Protein AF-A0A1Y3QNF3-F1 (afdb_monomer_lite)

Sequence (72 aa):
MSLVPGRKAVLIRVDPKVHAALQKWAADELRSLNAQIDFLLRQALKRAGRLPAGLDEESAESEAGDAESDAR

Secondary structure (DSSP, 8-state):
-----PPPP------HHHHHHHHHHHHHTT--HHHHHHHHHHHHHHHTT-PPTTTTTHHHHHHHHHHHHTT-

Foldseek 3Di:
DDPPPDDDDDDDDDDPVVLVVLCVVCVVVVHDSVVSVVVVVQVVCVVVVNRDPPPVPVVVVVVVVVVVVVVD

Structure (mmCIF, N/CA/C/O backbone):
data_AF-A0A1Y3QNF3-F1
#
_entry.id   AF-A0A1Y3QNF3-F1
#
loop_
_atom_site.group_PDB
_atom_site.id
_atom_site.type_symbol
_atom_site.label_atom_id
_atom_site.label_alt_id
_atom_site.label_comp_id
_atom_site.label_asym_id
_atom_site.label_entity_id
_atom_site.label_seq_id
_atom_site.pdbx_PDB_ins_code
_atom_site.Cartn_x
_atom_site.Cartn_y
_atom_site.Cartn_z
_atom_site.occupancy
_atom_site.B_iso_or_equiv
_atom_site.auth_seq_id
_atom_site.auth_comp_id
_atom_site.auth_asym_id
_atom_site.auth_atom_id
_atom_site.pdbx_PDB_model_num
ATOM 1 N N . MET A 1 1 ? 26.515 11.843 12.703 1.00 37.00 1 MET A N 1
ATOM 2 C CA . MET A 1 1 ? 25.775 10.583 12.481 1.00 37.00 1 MET A CA 1
ATOM 3 C C . MET A 1 1 ? 24.322 10.931 12.208 1.00 37.00 1 MET A C 1
ATOM 5 O O . MET A 1 1 ? 23.583 11.154 13.154 1.00 37.00 1 MET A O 1
ATOM 9 N N . SER A 1 2 ? 23.945 11.074 10.935 1.00 38.00 2 SER A N 1
ATOM 10 C CA . SER A 1 2 ? 22.542 11.270 10.557 1.00 38.00 2 SER A CA 1
ATOM 11 C C . SER A 1 2 ? 21.886 9.893 10.477 1.00 38.00 2 SER A C 1
ATOM 13 O O . SER A 1 2 ? 22.229 9.109 9.594 1.00 38.00 2 SER A O 1
ATOM 15 N N . LEU A 1 3 ? 21.021 9.559 11.438 1.00 52.91 3 LEU A N 1
ATOM 16 C CA . LEU A 1 3 ? 20.062 8.475 11.248 1.00 52.91 3 LEU A CA 1
ATOM 17 C C . LEU A 1 3 ? 18.919 9.053 10.416 1.00 52.91 3 LEU A C 1
ATOM 19 O O . LEU A 1 3 ? 17.986 9.629 10.964 1.00 52.91 3 LEU A O 1
ATOM 23 N N . VAL A 1 4 ? 18.987 8.885 9.098 1.00 55.28 4 VAL A N 1
ATOM 24 C CA . VAL A 1 4 ? 17.749 8.808 8.322 1.00 55.28 4 VAL A CA 1
ATOM 25 C C . VAL A 1 4 ? 17.054 7.534 8.818 1.00 55.28 4 VAL A C 1
ATOM 27 O O . VAL A 1 4 ? 17.702 6.480 8.809 1.00 55.28 4 VAL A O 1
ATOM 30 N N . PRO A 1 5 ? 15.804 7.578 9.310 1.00 56.91 5 PRO A N 1
ATOM 31 C CA . PRO A 1 5 ? 15.067 6.359 9.598 1.00 56.91 5 PRO A CA 1
ATOM 32 C C . PRO A 1 5 ? 14.921 5.590 8.280 1.00 56.91 5 PRO A C 1
ATOM 34 O O . PRO A 1 5 ? 14.128 5.940 7.412 1.00 56.91 5 PRO A O 1
ATOM 37 N N . GLY A 1 6 ? 15.764 4.579 8.076 1.00 65.06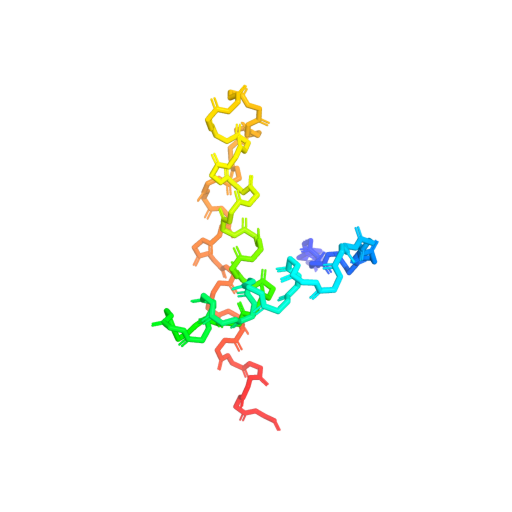 6 GLY A N 1
ATOM 38 C CA . GLY A 1 6 ? 15.724 3.767 6.867 1.00 65.06 6 GLY A CA 1
ATOM 39 C C . GLY A 1 6 ? 14.384 3.040 6.762 1.00 65.06 6 GLY A C 1
ATOM 40 O O . GLY A 1 6 ? 13.877 2.518 7.760 1.00 65.06 6 GLY A O 1
ATOM 41 N N . ARG A 1 7 ? 13.817 2.978 5.550 1.00 70.31 7 ARG A N 1
ATOM 42 C CA . ARG A 1 7 ? 12.620 2.174 5.269 1.00 70.31 7 ARG A CA 1
ATOM 43 C C . ARG A 1 7 ? 12.850 0.737 5.738 1.00 70.31 7 ARG A C 1
ATOM 45 O O . ARG A 1 7 ? 13.808 0.077 5.338 1.00 70.31 7 ARG A O 1
ATOM 52 N N . LYS A 1 8 ? 11.959 0.244 6.598 1.00 79.50 8 LYS A N 1
ATOM 53 C CA . LYS A 1 8 ? 12.039 -1.116 7.130 1.00 79.50 8 LYS A CA 1
ATOM 54 C C . LYS A 1 8 ? 11.392 -2.089 6.151 1.00 79.50 8 LYS A C 1
ATOM 56 O O . LYS A 1 8 ? 10.185 -2.033 5.934 1.00 79.50 8 LYS A O 1
ATOM 61 N N . ALA A 1 9 ? 12.177 -3.015 5.606 1.00 84.00 9 ALA A N 1
ATOM 62 C CA . ALA A 1 9 ? 11.635 -4.127 4.834 1.00 84.00 9 ALA A CA 1
ATOM 63 C C . ALA A 1 9 ? 10.822 -5.058 5.750 1.00 84.00 9 ALA A C 1
ATOM 65 O O . ALA A 1 9 ? 11.301 -5.492 6.802 1.00 84.00 9 ALA A O 1
ATOM 66 N N . VAL A 1 10 ? 9.587 -5.363 5.351 1.00 85.88 10 VAL A N 1
ATOM 67 C CA . VAL A 1 10 ? 8.683 -6.267 6.074 1.00 85.88 10 VAL A CA 1
ATOM 68 C C . VAL A 1 10 ? 8.138 -7.301 5.098 1.00 85.88 10 VAL A C 1
ATOM 70 O O . VAL A 1 10 ? 7.678 -6.958 4.013 1.00 85.88 10 VAL A O 1
ATOM 73 N N . LEU A 1 11 ? 8.168 -8.574 5.493 1.00 91.06 11 LEU A N 1
ATOM 74 C CA . LEU A 1 11 ? 7.525 -9.648 4.741 1.00 91.06 11 LEU A CA 1
ATOM 75 C C . LEU A 1 11 ? 6.033 -9.681 5.076 1.00 91.06 11 LEU A C 1
ATOM 77 O O . LEU A 1 11 ? 5.656 -9.900 6.228 1.00 91.06 11 LEU A O 1
ATOM 81 N N . ILE A 1 12 ? 5.190 -9.495 4.064 1.00 88.94 12 ILE A N 1
ATOM 82 C CA . ILE A 1 12 ? 3.732 -9.546 4.194 1.00 88.94 12 ILE A CA 1
ATOM 83 C C . ILE A 1 12 ? 3.234 -10.824 3.523 1.00 88.94 12 ILE A C 1
ATOM 85 O O . ILE A 1 12 ? 3.589 -11.124 2.385 1.00 88.94 12 ILE A O 1
ATOM 89 N N . ARG A 1 13 ? 2.391 -11.584 4.227 1.00 94.69 13 ARG A N 1
ATOM 90 C CA . ARG A 1 13 ? 1.654 -12.699 3.625 1.00 94.69 13 ARG A CA 1
ATOM 91 C C . ARG A 1 13 ? 0.358 -12.159 3.036 1.00 94.69 13 ARG A C 1
ATOM 93 O O . ARG A 1 13 ? -0.453 -11.592 3.761 1.00 94.69 13 ARG A O 1
ATOM 100 N N . VAL A 1 14 ? 0.167 -12.357 1.741 1.00 94.38 14 VAL A N 1
ATOM 101 C CA . VAL A 1 14 ? -1.021 -11.929 0.996 1.00 94.38 14 VAL A CA 1
ATOM 102 C C . VAL A 1 14 ? -1.482 -13.056 0.086 1.00 94.38 14 VAL A C 1
ATOM 104 O O . VAL A 1 14 ? -0.673 -13.855 -0.384 1.00 94.38 14 VAL A O 1
ATOM 107 N N . ASP A 1 15 ? -2.791 -13.122 -0.149 1.00 97.50 15 ASP A N 1
ATOM 108 C CA . ASP A 1 15 ? -3.357 -14.027 -1.146 1.00 97.50 15 ASP A CA 1
ATOM 109 C C . ASP A 1 15 ? -2.766 -13.701 -2.539 1.00 97.50 15 ASP A C 1
ATOM 111 O O . ASP A 1 15 ? -2.709 -12.521 -2.910 1.00 97.50 15 ASP A O 1
ATOM 115 N N . PRO A 1 16 ? -2.338 -14.702 -3.334 1.00 96.69 16 PRO A N 1
ATOM 116 C CA . PRO A 1 16 ? -1.739 -14.468 -4.649 1.00 96.69 16 PRO A CA 1
ATOM 117 C C . PRO A 1 16 ? -2.624 -13.670 -5.618 1.00 96.69 16 PRO A C 1
ATOM 119 O O . PRO A 1 16 ? -2.113 -12.890 -6.421 1.00 96.69 16 PRO A O 1
ATOM 122 N N . LYS A 1 17 ? -3.952 -13.824 -5.546 1.00 97.75 17 LYS A N 1
ATOM 123 C CA . LYS A 1 17 ? -4.896 -13.071 -6.385 1.00 97.75 17 LYS A CA 1
ATOM 124 C C . LYS A 1 17 ? -4.945 -11.603 -5.979 1.00 97.75 17 LYS A C 1
ATOM 126 O O . LYS A 1 17 ? -5.017 -10.735 -6.844 1.00 97.75 17 LYS A O 1
ATOM 131 N N . VAL A 1 18 ? -4.865 -11.324 -4.677 1.00 97.19 18 VAL A N 1
ATOM 132 C CA . VAL A 1 18 ? -4.786 -9.951 -4.157 1.00 97.19 18 VAL A CA 1
ATOM 133 C C . VAL A 1 18 ? -3.473 -9.304 -4.586 1.00 97.19 18 VAL A C 1
ATOM 135 O O . VAL A 1 18 ? -3.487 -8.176 -5.068 1.00 97.19 18 VAL A O 1
ATOM 138 N N . HIS A 1 19 ? -2.356 -10.031 -4.492 1.00 96.81 19 HIS A N 1
ATOM 139 C CA . HIS A 1 19 ? -1.067 -9.543 -4.980 1.00 96.81 19 HIS A CA 1
ATOM 140 C C . HIS A 1 19 ? -1.126 -9.180 -6.472 1.00 96.81 19 HIS A C 1
ATOM 142 O O . HIS A 1 19 ? -0.713 -8.090 -6.858 1.00 96.81 19 HIS A O 1
ATOM 148 N N . ALA A 1 20 ? -1.688 -10.057 -7.311 1.00 97.75 20 ALA A N 1
ATOM 149 C CA . ALA A 1 20 ? -1.824 -9.800 -8.744 1.00 97.75 20 ALA A CA 1
ATOM 150 C C . ALA A 1 20 ? -2.701 -8.570 -9.047 1.00 97.75 20 ALA A C 1
ATOM 152 O O . ALA A 1 20 ? -2.362 -7.771 -9.920 1.00 97.75 20 ALA A O 1
ATOM 153 N N . ALA A 1 21 ? -3.800 -8.387 -8.310 1.00 98.12 21 ALA A N 1
ATOM 154 C CA . ALA A 1 21 ? -4.661 -7.216 -8.454 1.00 98.12 21 ALA A CA 1
ATOM 155 C C . ALA A 1 21 ? -3.939 -5.914 -8.067 1.00 98.12 21 ALA A C 1
ATOM 157 O O . ALA A 1 21 ? -4.028 -4.929 -8.798 1.00 98.12 21 ALA A O 1
ATOM 158 N N . LEU A 1 22 ? -3.183 -5.919 -6.962 1.00 97.25 22 LEU A N 1
ATOM 159 C CA . LEU A 1 22 ? -2.380 -4.768 -6.538 1.00 97.25 22 LEU A CA 1
ATOM 160 C C . LEU A 1 22 ? -1.277 -4.439 -7.547 1.00 97.25 22 LEU A C 1
ATOM 162 O O . LEU A 1 22 ? -1.068 -3.270 -7.853 1.00 97.25 22 LEU A O 1
ATOM 166 N N . GLN A 1 23 ? -0.604 -5.454 -8.094 1.00 97.19 23 GLN A N 1
ATOM 167 C CA . GLN A 1 23 ? 0.429 -5.263 -9.111 1.00 97.19 23 GLN A CA 1
ATOM 168 C C . GLN A 1 23 ? -0.142 -4.642 -10.388 1.00 97.19 23 GLN A C 1
ATOM 170 O O . GLN A 1 23 ? 0.472 -3.737 -10.947 1.00 97.19 23 GLN A O 1
ATOM 175 N N . LYS A 1 24 ? -1.323 -5.092 -10.829 1.00 98.19 24 LYS A N 1
ATOM 176 C CA . LYS A 1 24 ? -2.009 -4.492 -11.975 1.00 98.19 24 LYS A CA 1
ATOM 177 C C . LYS A 1 24 ? -2.383 -3.034 -11.706 1.00 98.19 24 LYS A C 1
ATOM 179 O O . LYS A 1 24 ? -2.071 -2.181 -12.523 1.00 98.19 24 LYS A O 1
ATOM 184 N N . TRP A 1 25 ? -2.983 -2.746 -10.552 1.00 98.12 25 TRP A N 1
ATOM 185 C CA . TRP A 1 25 ? -3.368 -1.379 -10.196 1.00 98.12 25 TRP A CA 1
ATOM 186 C C . TRP A 1 25 ? -2.154 -0.444 -10.114 1.00 98.12 25 TRP A C 1
ATOM 188 O O . TRP A 1 25 ? -2.181 0.652 -10.663 1.00 98.12 25 TRP A O 1
ATOM 198 N N . ALA A 1 26 ? -1.058 -0.894 -9.500 1.00 97.50 26 ALA A N 1
ATOM 199 C CA . ALA A 1 26 ? 0.180 -0.123 -9.450 1.00 97.50 26 ALA A CA 1
ATOM 200 C C . ALA A 1 26 ? 0.716 0.188 -10.861 1.00 97.50 26 ALA A C 1
ATOM 202 O O . ALA A 1 26 ? 1.087 1.325 -11.136 1.00 97.50 26 ALA A O 1
ATOM 203 N N . ALA A 1 27 ? 0.690 -0.793 -11.772 1.00 96.69 27 ALA A N 1
ATOM 204 C CA . ALA A 1 27 ? 1.088 -0.592 -13.164 1.00 96.69 27 ALA A CA 1
ATOM 205 C C . ALA A 1 27 ? 0.176 0.401 -13.908 1.00 96.69 27 ALA A C 1
ATOM 207 O O . ALA A 1 27 ? 0.685 1.248 -14.639 1.00 96.69 27 ALA A O 1
ATOM 208 N N . ASP A 1 28 ? -1.140 0.335 -13.686 1.00 98.19 28 ASP A N 1
ATOM 209 C CA . ASP A 1 28 ? -2.114 1.262 -14.279 1.00 98.19 28 ASP A CA 1
ATOM 210 C C . ASP A 1 28 ? -1.872 2.721 -13.818 1.00 98.19 28 ASP A C 1
ATOM 212 O O . ASP A 1 28 ? -2.140 3.658 -14.569 1.00 98.19 28 ASP A O 1
ATOM 216 N N . GLU A 1 29 ? -1.317 2.922 -12.615 1.00 96.75 29 GLU A N 1
ATOM 217 C CA . GLU A 1 29 ? -0.958 4.235 -12.046 1.00 96.75 29 GLU A CA 1
ATOM 218 C C . GLU A 1 29 ? 0.529 4.607 -12.213 1.00 96.75 29 GLU A C 1
ATOM 220 O O . GLU A 1 29 ? 0.981 5.593 -11.630 1.00 96.75 29 GLU A O 1
ATOM 225 N N . LEU A 1 30 ? 1.300 3.840 -13.000 1.00 95.75 30 LEU A N 1
ATOM 226 C CA . LEU A 1 30 ? 2.748 4.026 -13.202 1.00 95.75 30 LEU A CA 1
ATOM 227 C C . LEU A 1 30 ? 3.547 4.088 -11.886 1.00 95.75 30 LEU A C 1
ATOM 229 O O . LEU A 1 30 ? 4.532 4.816 -11.764 1.00 95.75 30 LEU A O 1
ATOM 233 N N . ARG A 1 31 ? 3.126 3.305 -10.890 1.00 88.75 31 ARG A N 1
ATOM 234 C CA . ARG A 1 31 ? 3.727 3.247 -9.557 1.00 88.75 31 ARG A CA 1
ATOM 235 C C . ARG A 1 31 ? 4.368 1.881 -9.306 1.00 88.75 31 ARG A C 1
ATOM 237 O O . ARG A 1 31 ? 3.898 0.850 -9.784 1.00 88.75 31 ARG A O 1
ATOM 244 N N . SER A 1 32 ? 5.421 1.845 -8.488 1.00 94.06 32 SER A N 1
ATOM 245 C CA . SER A 1 32 ? 5.906 0.576 -7.940 1.00 94.06 32 SER A CA 1
ATOM 246 C C . SER A 1 32 ? 4.857 -0.055 -7.015 1.00 94.06 32 SER A C 1
ATOM 248 O O . SER A 1 32 ? 4.106 0.638 -6.323 1.00 94.06 32 SER A O 1
ATOM 250 N N . LEU A 1 33 ? 4.832 -1.388 -6.949 1.00 94.94 33 LEU A N 1
ATOM 251 C CA . LEU A 1 33 ? 3.920 -2.111 -6.058 1.00 94.94 33 LEU A CA 1
ATOM 252 C C . LEU A 1 33 ? 4.099 -1.693 -4.587 1.00 94.94 33 LEU A C 1
ATOM 254 O O . LEU A 1 33 ? 3.113 -1.522 -3.875 1.00 94.94 33 LEU A O 1
ATOM 258 N N . ASN A 1 34 ? 5.341 -1.476 -4.142 1.00 92.56 34 ASN A N 1
ATOM 259 C CA . ASN A 1 34 ? 5.628 -1.050 -2.770 1.00 92.56 34 ASN A CA 1
ATOM 260 C C . ASN A 1 34 ? 5.055 0.337 -2.471 1.00 92.56 34 ASN A C 1
ATOM 262 O O . ASN A 1 34 ? 4.421 0.518 -1.433 1.00 92.56 34 ASN A O 1
ATOM 266 N N . ALA A 1 35 ? 5.229 1.294 -3.385 1.00 91.25 35 ALA A N 1
ATOM 267 C CA . ALA A 1 35 ? 4.661 2.623 -3.209 1.00 91.25 35 ALA A CA 1
ATOM 268 C C . ALA A 1 35 ? 3.122 2.589 -3.272 1.00 91.25 35 ALA A C 1
ATOM 270 O O . ALA A 1 35 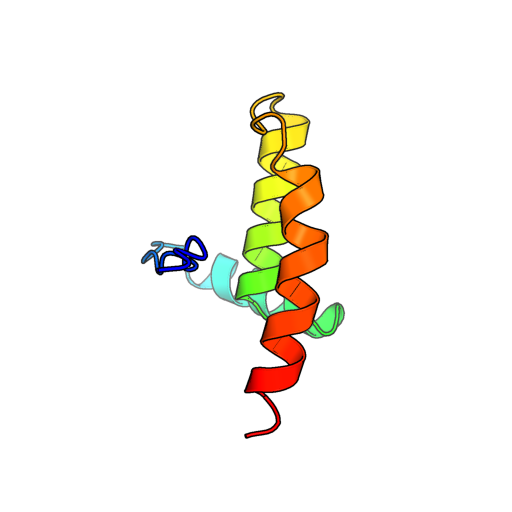? 2.471 3.348 -2.557 1.00 91.25 35 ALA A O 1
ATOM 271 N N . GLN A 1 36 ? 2.520 1.688 -4.064 1.00 95.50 36 GLN A N 1
ATOM 272 C CA . GLN A 1 36 ? 1.060 1.519 -4.079 1.00 95.50 36 GLN A CA 1
ATOM 273 C C . GLN A 1 36 ? 0.553 0.964 -2.748 1.00 95.50 36 GLN A C 1
ATOM 275 O O . GLN A 1 36 ? -0.430 1.457 -2.200 1.00 95.50 36 GLN A O 1
ATOM 280 N N . ILE A 1 37 ? 1.237 -0.041 -2.194 1.00 94.12 37 ILE A N 1
ATOM 281 C CA . ILE A 1 37 ? 0.899 -0.609 -0.886 1.00 94.12 37 ILE A CA 1
ATOM 282 C C . ILE A 1 37 ? 1.013 0.459 0.207 1.00 94.12 37 ILE A C 1
ATOM 284 O O . ILE A 1 37 ? 0.087 0.597 1.004 1.00 94.12 37 ILE A O 1
ATOM 288 N N . ASP A 1 38 ? 2.096 1.236 0.228 1.00 92.31 38 ASP A N 1
ATOM 289 C CA . ASP A 1 38 ? 2.286 2.309 1.210 1.00 92.31 38 ASP A CA 1
ATOM 290 C C . ASP A 1 38 ? 1.168 3.361 1.128 1.00 92.31 38 ASP A C 1
ATOM 292 O O . ASP A 1 38 ? 0.525 3.670 2.136 1.00 92.31 38 ASP A O 1
ATOM 296 N N . PHE A 1 39 ? 0.842 3.819 -0.085 1.00 93.00 39 PHE A N 1
ATOM 297 C CA . PHE A 1 39 ? -0.266 4.742 -0.321 1.00 93.00 39 PHE A CA 1
ATOM 298 C C . PHE A 1 39 ? -1.594 4.204 0.234 1.00 93.00 39 PHE A C 1
ATOM 300 O O . PHE A 1 39 ? -2.303 4.900 0.970 1.00 93.00 39 PHE A O 1
ATOM 307 N N . LEU A 1 40 ? -1.924 2.942 -0.061 1.00 94.94 40 LEU A N 1
ATOM 308 C CA . LEU A 1 40 ? -3.157 2.314 0.416 1.00 94.94 40 LEU A CA 1
ATOM 309 C C . LEU A 1 40 ? -3.191 2.165 1.936 1.00 94.94 40 LEU A C 1
ATOM 311 O O . LEU A 1 40 ? -4.240 2.401 2.543 1.00 94.94 40 LEU A O 1
ATOM 315 N N . LEU A 1 41 ? -2.067 1.805 2.557 1.00 93.50 41 LEU A N 1
ATOM 316 C CA . LEU A 1 41 ? -1.954 1.683 4.009 1.00 93.50 41 LEU A CA 1
ATOM 317 C C . LEU A 1 41 ? -2.137 3.038 4.695 1.00 93.50 41 LEU A C 1
ATOM 319 O O . LEU A 1 41 ? -2.926 3.133 5.636 1.00 93.50 41 LEU A O 1
ATOM 323 N N . ARG A 1 42 ? -1.500 4.101 4.195 1.00 93.31 42 ARG A N 1
ATOM 324 C CA . ARG A 1 42 ? -1.675 5.469 4.714 1.00 93.31 42 ARG A CA 1
ATOM 325 C C . ARG A 1 42 ? -3.120 5.930 4.606 1.00 93.31 42 ARG A C 1
ATOM 327 O O . ARG A 1 42 ? -3.695 6.407 5.583 1.00 93.31 4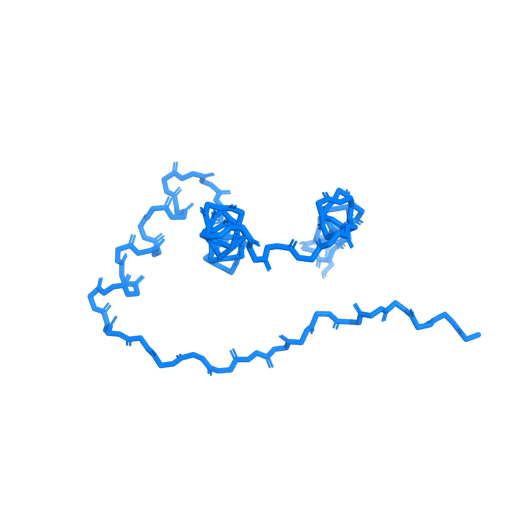2 ARG A O 1
ATOM 334 N N . GLN A 1 43 ? -3.745 5.712 3.451 1.00 94.31 43 GLN A N 1
ATOM 335 C CA . GLN A 1 43 ? -5.158 6.023 3.245 1.00 94.31 43 GLN A CA 1
ATOM 336 C C . GLN A 1 43 ? -6.068 5.229 4.192 1.00 94.31 43 GLN A C 1
ATOM 338 O O . GLN A 1 43 ? -7.004 5.788 4.766 1.00 94.31 43 GLN A O 1
ATOM 343 N N . ALA A 1 44 ? -5.798 3.938 4.400 1.00 96.12 44 ALA A N 1
ATOM 344 C CA . ALA A 1 44 ? -6.555 3.110 5.333 1.00 96.12 44 ALA A CA 1
ATOM 345 C C . ALA A 1 44 ? -6.395 3.584 6.788 1.00 96.12 44 ALA A C 1
ATOM 347 O O . ALA A 1 44 ? -7.394 3.701 7.498 1.00 96.12 44 ALA A O 1
ATOM 348 N N . LEU A 1 45 ? -5.172 3.916 7.214 1.00 96.12 45 LEU A N 1
ATOM 349 C CA . LEU A 1 45 ? -4.890 4.468 8.541 1.00 96.12 45 LEU A CA 1
ATOM 350 C C . LEU A 1 45 ? -5.589 5.813 8.749 1.00 96.12 45 LEU A C 1
ATOM 352 O O . LEU A 1 45 ? -6.211 6.015 9.790 1.00 96.12 45 LEU A O 1
ATOM 356 N N . LYS A 1 46 ? -5.554 6.703 7.750 1.00 94.44 46 LYS A N 1
ATOM 357 C CA . LYS A 1 46 ? -6.239 8.000 7.789 1.00 94.44 46 LYS A CA 1
ATOM 358 C C . LYS A 1 46 ? -7.748 7.834 7.939 1.00 94.44 46 LYS A C 1
ATOM 360 O O . LYS A 1 46 ? -8.336 8.419 8.843 1.00 94.44 46 LYS A O 1
ATOM 365 N N . ARG A 1 47 ? -8.369 6.979 7.117 1.00 95.44 47 ARG A N 1
ATOM 366 C CA . ARG A 1 47 ? -9.808 6.667 7.213 1.00 95.44 47 ARG A CA 1
ATOM 367 C C . ARG A 1 47 ? -10.189 6.043 8.554 1.00 95.44 47 ARG A C 1
ATOM 369 O O . ARG A 1 47 ? -11.280 6.295 9.048 1.00 95.44 47 ARG A O 1
ATOM 376 N N . ALA A 1 48 ? -9.299 5.251 9.148 1.00 97.38 48 ALA A N 1
ATOM 377 C CA . ALA A 1 48 ? -9.506 4.663 10.467 1.00 97.38 48 ALA A CA 1
ATOM 378 C C . ALA A 1 48 ? -9.240 5.640 11.632 1.00 97.38 48 ALA A C 1
ATOM 380 O O . ALA A 1 48 ? -9.425 5.248 12.783 1.00 97.38 48 ALA A O 1
ATOM 381 N N . GLY A 1 49 ? -8.768 6.866 11.368 1.00 95.31 49 GLY A N 1
ATOM 382 C CA . GLY A 1 49 ? -8.348 7.815 12.405 1.00 95.31 49 GLY A CA 1
ATOM 383 C C . GLY A 1 49 ? -7.108 7.358 13.184 1.00 95.31 49 GLY A C 1
ATOM 384 O O . GLY A 1 49 ? -6.935 7.717 14.343 1.00 95.31 49 GLY A O 1
ATOM 385 N N . ARG A 1 50 ? -6.273 6.511 12.572 1.00 95.56 50 ARG A N 1
ATOM 386 C CA . ARG A 1 50 ? -5.109 5.859 13.194 1.00 95.56 50 ARG A CA 1
ATOM 387 C C . ARG A 1 50 ? -3.778 6.298 12.613 1.00 95.56 50 ARG A C 1
ATOM 389 O O . ARG A 1 50 ? -2.768 5.712 12.979 1.00 95.56 50 ARG A O 1
ATOM 396 N N . LEU A 1 51 ? -3.767 7.252 11.688 1.00 92.62 51 LEU A N 1
ATOM 397 C CA . LEU A 1 51 ? -2.523 7.774 11.142 1.00 92.62 51 LEU A CA 1
ATOM 398 C C . LEU A 1 51 ? -1.821 8.625 12.220 1.00 92.62 51 LEU A C 1
ATOM 400 O O . LEU A 1 51 ? -2.429 9.584 12.697 1.00 92.62 51 LEU A O 1
ATOM 404 N N . PRO A 1 52 ? -0.587 8.280 12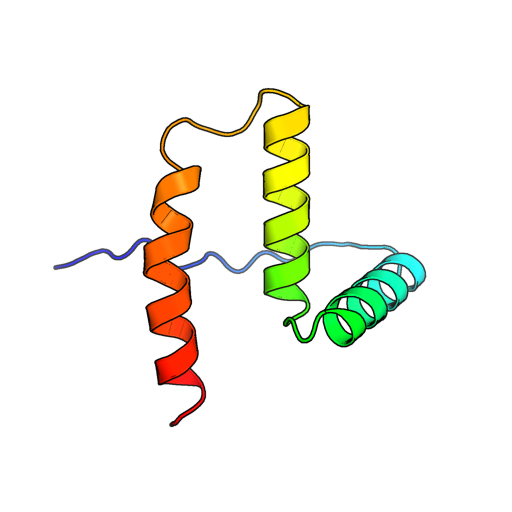.640 1.00 89.44 52 PRO A N 1
ATOM 405 C CA . PRO A 1 52 ? 0.190 9.116 13.552 1.00 89.44 52 PRO A CA 1
ATOM 406 C C . PRO A 1 52 ? 0.363 10.552 13.040 1.00 89.44 52 PRO A C 1
ATOM 408 O O . PRO A 1 52 ? 0.594 10.769 11.850 1.00 89.44 52 PRO A O 1
ATOM 411 N N . ALA A 1 53 ? 0.295 11.526 13.951 1.00 80.50 53 ALA A N 1
ATOM 412 C CA . ALA A 1 53 ? 0.576 12.923 13.630 1.00 80.50 53 ALA A CA 1
ATOM 413 C C . ALA A 1 53 ? 2.028 13.071 13.133 1.00 80.50 53 ALA A C 1
ATOM 415 O O . ALA A 1 53 ? 2.945 12.553 13.766 1.00 80.50 53 ALA A O 1
ATOM 416 N N . GLY A 1 54 ? 2.219 13.756 12.001 1.00 75.38 54 GLY A N 1
ATOM 417 C CA . GLY A 1 54 ? 3.531 14.005 11.383 1.00 75.38 54 GLY A CA 1
ATOM 418 C C . GLY A 1 54 ? 3.920 13.057 10.240 1.00 75.38 54 GLY A C 1
ATOM 419 O O . GLY A 1 54 ? 4.779 13.405 9.440 1.00 75.38 54 GLY A O 1
ATOM 420 N N . LEU A 1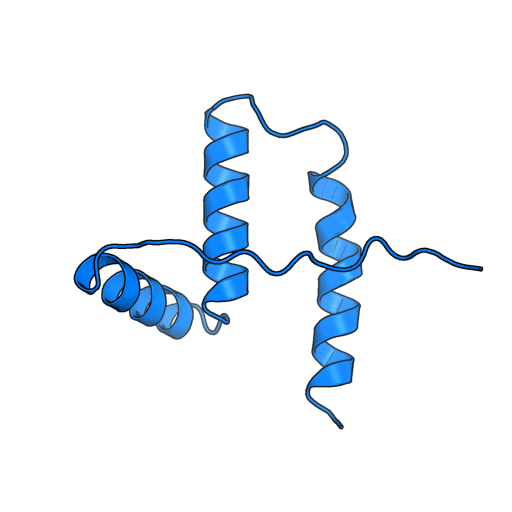 55 ? 3.250 11.908 10.072 1.00 77.62 55 LEU A N 1
ATOM 421 C CA . LEU A 1 55 ? 3.570 10.979 8.971 1.00 77.62 55 LEU A CA 1
ATOM 422 C C . LEU A 1 55 ? 3.141 11.466 7.582 1.00 77.62 55 LEU A C 1
ATOM 424 O O . LEU A 1 55 ? 3.655 10.959 6.583 1.00 77.62 55 LEU A O 1
ATOM 428 N N . ASP A 1 56 ? 2.189 12.398 7.506 1.00 67.06 56 ASP A N 1
ATOM 429 C CA . ASP A 1 56 ? 1.772 13.012 6.241 1.00 67.06 56 ASP A CA 1
ATOM 430 C C . ASP A 1 56 ? 2.898 13.871 5.624 1.00 67.06 56 ASP A C 1
ATOM 432 O O . ASP A 1 56 ? 2.968 13.972 4.402 1.00 67.06 56 ASP A O 1
ATOM 436 N N . GLU A 1 57 ? 3.809 14.431 6.434 1.00 58.28 57 GLU A N 1
ATOM 437 C CA . GLU A 1 57 ? 4.860 15.350 5.956 1.00 58.28 57 GLU A CA 1
ATOM 438 C C . GLU A 1 57 ? 6.122 14.608 5.471 1.00 58.28 57 GLU A C 1
ATOM 440 O O . GLU A 1 57 ? 6.690 14.953 4.438 1.00 58.28 57 GLU A O 1
ATOM 445 N N . GLU A 1 58 ? 6.484 13.495 6.118 1.00 60.69 58 GLU A N 1
ATOM 446 C CA . GLU A 1 58 ? 7.713 12.712 5.856 1.00 60.69 58 GLU A CA 1
ATOM 447 C C . GLU A 1 58 ? 7.735 11.999 4.477 1.00 60.69 58 GLU A C 1
ATOM 449 O O . GLU A 1 58 ? 8.773 11.541 3.991 1.00 60.69 58 GLU A O 1
ATOM 454 N N . SER A 1 59 ? 6.578 11.893 3.809 1.00 58.00 59 SER A N 1
ATOM 455 C CA . SER A 1 59 ? 6.463 11.249 2.483 1.00 58.00 59 SER A CA 1
ATOM 456 C C . SER A 1 59 ? 6.920 12.158 1.337 1.00 58.00 59 SER A C 1
ATOM 458 O O . SER A 1 59 ? 7.364 11.660 0.307 1.00 58.00 59 SER A O 1
ATOM 460 N N . ALA A 1 60 ? 6.852 13.483 1.516 1.00 52.59 60 ALA A N 1
ATOM 461 C CA . ALA A 1 60 ? 7.292 14.446 0.504 1.00 52.59 60 ALA A CA 1
ATOM 462 C C . ALA A 1 60 ? 8.824 14.456 0.338 1.00 52.59 60 ALA A C 1
ATOM 464 O O . ALA A 1 60 ? 9.338 14.734 -0.742 1.00 52.59 60 ALA A O 1
ATOM 465 N N . GLU A 1 61 ? 9.557 14.110 1.396 1.00 51.84 61 GLU A N 1
ATOM 466 C CA . GLU A 1 61 ? 11.025 14.116 1.419 1.00 51.84 61 GLU A CA 1
ATOM 467 C C . GLU A 1 61 ? 11.638 12.795 0.933 1.00 51.84 61 GLU A C 1
ATOM 469 O O . GLU A 1 61 ? 12.797 12.760 0.520 1.00 51.84 61 GLU A O 1
ATOM 474 N N . SER A 1 62 ? 10.870 11.701 0.941 1.00 56.47 62 SER A N 1
ATOM 475 C CA . SER A 1 62 ? 11.354 10.362 0.586 1.00 56.47 62 SER A CA 1
ATOM 476 C C . SER A 1 62 ? 11.221 10.018 -0.906 1.00 56.47 62 SER A C 1
ATOM 478 O O . SER A 1 62 ? 12.046 9.249 -1.404 1.00 56.47 62 SER A O 1
ATOM 480 N N . GLU A 1 63 ? 10.289 10.637 -1.646 1.00 52.59 63 GLU A N 1
ATOM 481 C CA . GLU A 1 63 ? 10.193 10.499 -3.115 1.00 52.59 63 GLU A CA 1
ATOM 482 C C . GLU A 1 63 ? 11.402 11.113 -3.851 1.00 52.59 63 GLU A C 1
ATOM 484 O O . GLU A 1 63 ? 11.809 10.611 -4.898 1.00 52.59 63 GLU A O 1
ATOM 489 N N . ALA A 1 64 ? 12.049 12.132 -3.272 1.00 51.72 64 ALA A N 1
ATOM 490 C CA . ALA A 1 64 ? 13.270 12.730 -3.822 1.00 51.72 64 ALA A CA 1
ATOM 491 C C . ALA A 1 64 ? 14.487 11.779 -3.781 1.00 51.72 64 ALA A C 1
ATOM 493 O O . ALA A 1 64 ? 15.408 11.926 -4.579 1.00 51.72 64 ALA A O 1
ATOM 494 N N . GLY A 1 65 ? 14.497 10.797 -2.870 1.00 50.47 65 GLY A N 1
ATOM 495 C CA . GLY A 1 65 ? 15.608 9.852 -2.704 1.00 50.47 65 GLY A CA 1
ATOM 496 C C . GLY A 1 65 ? 15.528 8.604 -3.589 1.00 50.47 65 GLY A C 1
ATOM 497 O O . GLY A 1 65 ? 16.566 8.069 -3.976 1.00 50.47 65 GLY A O 1
ATOM 498 N N . ASP A 1 66 ? 14.322 8.137 -3.934 1.00 47.59 66 ASP A N 1
ATOM 499 C CA . ASP A 1 66 ? 14.150 6.963 -4.807 1.00 47.59 66 ASP A CA 1
ATOM 500 C C . ASP A 1 66 ? 14.526 7.272 -6.266 1.00 47.59 66 ASP A C 1
ATOM 502 O O . ASP A 1 66 ? 15.159 6.437 -6.916 1.00 47.59 66 ASP A O 1
ATOM 506 N N . ALA A 1 67 ? 14.231 8.487 -6.750 1.00 52.62 67 ALA A N 1
ATOM 507 C CA . ALA A 1 67 ? 14.567 8.933 -8.107 1.00 52.62 67 ALA A CA 1
ATOM 508 C C . ALA A 1 67 ? 16.083 8.957 -8.390 1.00 52.62 67 ALA A C 1
ATOM 510 O O . ALA A 1 67 ? 16.501 8.769 -9.530 1.00 52.62 67 ALA A O 1
ATOM 511 N N . GLU A 1 68 ? 16.913 9.155 -7.362 1.00 46.50 68 GLU A N 1
ATOM 512 C CA . GLU A 1 68 ? 18.375 9.196 -7.503 1.00 46.50 68 GLU A CA 1
ATOM 513 C C . GLU A 1 68 ? 19.029 7.804 -7.409 1.00 46.50 68 GLU A C 1
ATOM 515 O O . GLU A 1 68 ? 20.160 7.617 -7.858 1.00 46.50 68 GLU A O 1
ATOM 520 N N . SER A 1 69 ? 18.319 6.804 -6.868 1.00 48.44 69 SER A N 1
ATOM 521 C CA . SER A 1 69 ? 18.824 5.426 -6.766 1.00 48.44 69 SER A CA 1
ATOM 522 C C . SER A 1 69 ? 18.595 4.585 -8.024 1.00 48.44 69 SER A C 1
ATOM 524 O O . SER A 1 69 ? 19.374 3.675 -8.279 1.00 48.44 69 SER A O 1
ATOM 526 N N . ASP A 1 70 ? 17.583 4.920 -8.831 1.00 45.84 70 ASP A N 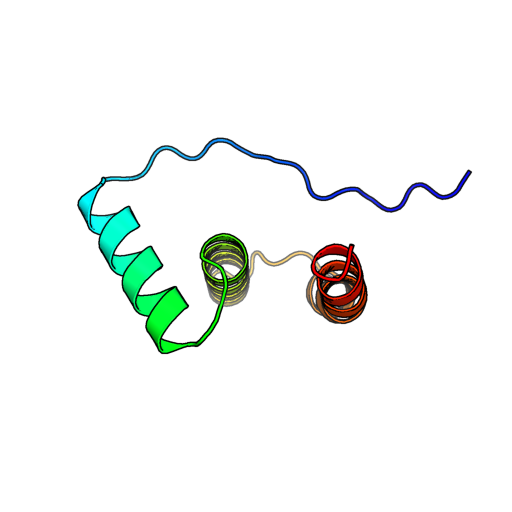1
ATOM 527 C CA . ASP A 1 70 ? 17.265 4.230 -10.096 1.00 45.84 70 ASP A CA 1
ATOM 528 C C . ASP A 1 70 ? 18.155 4.714 -11.269 1.00 45.84 70 ASP A C 1
ATOM 530 O O . ASP A 1 70 ? 18.138 4.159 -12.364 1.00 45.84 70 ASP A O 1
ATOM 534 N N . ALA A 1 71 ? 18.966 5.756 -11.033 1.00 48.81 71 ALA A N 1
ATOM 535 C CA . ALA A 1 71 ? 19.894 6.357 -11.994 1.00 48.81 71 ALA A CA 1
ATOM 536 C C . ALA A 1 71 ? 21.360 5.876 -11.846 1.00 48.81 71 ALA A C 1
ATOM 538 O O . ALA A 1 71 ? 22.256 6.446 -12.477 1.00 48.81 71 ALA A O 1
ATOM 539 N N . ARG A 1 72 ? 21.627 4.855 -11.016 1.00 38.81 72 ARG A N 1
ATOM 540 C CA . ARG A 1 72 ? 22.957 4.259 -10.772 1.00 38.81 72 ARG A CA 1
ATOM 541 C C . ARG A 1 72 ? 22.935 2.743 -10.901 1.00 38.81 72 ARG A C 1
ATOM 543 O O . ARG A 1 72 ? 23.938 2.215 -11.429 1.00 38.81 72 ARG A O 1
#

pLDDT: mean 79.7, std 20.21, range [37.0, 98.19]

Radius of gyration: 14.1 Å; chains: 1; bounding box: 36×30×28 Å